Protein AF-A0ABC9YF26-F1 (afdb_monomer_lite)

Secondary structure (DSSP, 8-state):
--------------------------------------HHHHHHHHHHHHHHHHHHHHHHHHHTTSS-HHHHHHHHHHHHHHHHHHHHHHHHHHHHTTTT-HHHHHHHHHHHH-S--SPPPEE-TTS-EE-SHHHHHHHHHHHHHHHT------------------

Organism: Grus japonensis (NCBI:txid30415)

Radius of gyration: 35.96 Å; chains: 1; bounding box: 104×109×51 Å

pLDDT: mean 73.57, std 21.46, range [27.5, 94.12]

Sequence (166 aa):
MEANDDSRLPKSGTHQSALKANPVAWRTGQNRTFPTPSLFAKGLFSTLLGKVKQRKVDYRGWKQGQVAWEEYRETVRAARDQVRKAKALIEISLARDVKDNKKSFYRYVRDKRRTRENVGPLWNETGDLVTQDMEKAEVLNDFFASVFTGKCSSHTTQVTEGKGRD

Foldseek 3Di:
DDDDDDDDDDDDDDDDDDDDDDDPDDDDDDDPPPPPPPPVRVVLVVVLVVLVVVLVVLVVCVVVVNHDPVRSVVSVVVSVVSVVVVVVVVLVVLVVCCVPCVPVNVVVVVVVVPPDPDDCFDAAPVRDTHDDRVVVVVRVVVVVVVVPPDPPPDPDDDDDDDDDDD

Structure (mmCIF, N/CA/C/O backbone):
data_AF-A0ABC9YF26-F1
#
_entry.id   AF-A0ABC9YF26-F1
#
loop_
_atom_site.group_PDB
_atom_site.id
_atom_site.type_symbol
_atom_site.label_atom_id
_atom_site.label_alt_id
_atom_site.label_comp_id
_atom_site.label_asym_id
_atom_site.label_entity_id
_atom_site.label_seq_id
_atom_site.pdbx_PDB_ins_code
_atom_site.Cartn_x
_atom_site.Cartn_y
_atom_site.Cartn_z
_atom_site.occupancy
_atom_site.B_iso_or_equiv
_atom_site.auth_seq_id
_atom_site.auth_comp_id
_atom_site.auth_asym_id
_atom_site.auth_atom_id
_atom_site.pdbx_PDB_model_num
ATOM 1 N N . MET A 1 1 ? 6.809 83.434 -16.505 1.00 41.44 1 MET A N 1
ATOM 2 C CA . MET A 1 1 ? 5.396 83.069 -16.267 1.00 41.44 1 MET A CA 1
ATOM 3 C C . MET A 1 1 ? 5.106 81.856 -17.130 1.00 41.44 1 MET A C 1
ATOM 5 O O . MET A 1 1 ? 5.608 81.846 -18.242 1.00 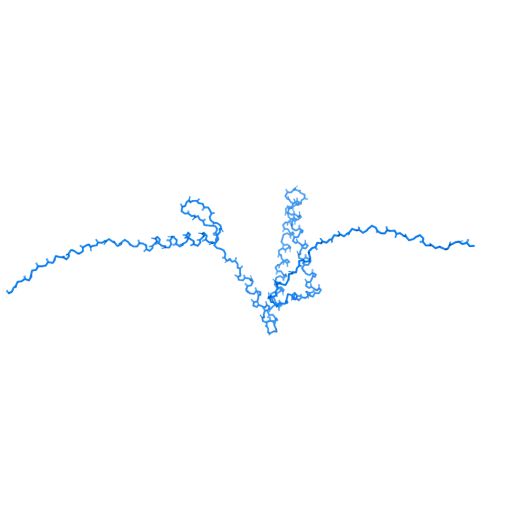41.44 1 MET A O 1
ATOM 9 N N . GLU A 1 2 ? 4.363 80.892 -16.575 1.00 44.56 2 GLU A N 1
ATOM 10 C CA . GLU A 1 2 ? 4.073 79.531 -17.085 1.00 44.56 2 GLU A CA 1
ATOM 11 C C . GLU A 1 2 ? 5.260 78.557 -17.131 1.00 44.56 2 GLU A C 1
ATOM 13 O O . GLU A 1 2 ? 6.356 78.932 -17.521 1.00 44.56 2 GLU A O 1
ATOM 18 N N . ALA A 1 3 ? 5.141 77.274 -16.795 1.00 46.47 3 ALA A N 1
ATOM 19 C CA . ALA A 1 3 ? 4.249 76.512 -15.919 1.00 46.47 3 ALA A CA 1
ATOM 20 C C . ALA A 1 3 ? 4.983 75.176 -15.679 1.00 46.47 3 ALA A C 1
ATOM 22 O O . ALA A 1 3 ? 5.597 74.636 -16.598 1.00 46.47 3 ALA A O 1
ATOM 23 N N . ASN A 1 4 ? 4.954 74.674 -14.446 1.00 42.56 4 ASN A N 1
ATOM 24 C CA . ASN A 1 4 ? 5.471 73.358 -14.084 1.00 42.56 4 ASN A CA 1
ATOM 25 C C . ASN A 1 4 ? 4.468 72.248 -14.459 1.00 42.56 4 ASN A C 1
ATOM 27 O O . ASN A 1 4 ? 3.259 72.461 -14.412 1.00 42.56 4 ASN A O 1
ATOM 31 N N . ASP A 1 5 ? 5.032 71.054 -14.636 1.00 44.25 5 ASP A N 1
ATOM 32 C CA . ASP A 1 5 ? 4.632 69.796 -13.983 1.00 44.25 5 ASP A CA 1
ATOM 33 C C . ASP A 1 5 ? 3.872 68.679 -14.732 1.00 44.25 5 ASP A C 1
ATOM 35 O O . ASP A 1 5 ? 2.778 68.834 -15.267 1.00 44.25 5 ASP A O 1
ATOM 39 N N . ASP A 1 6 ? 4.499 67.504 -14.599 1.00 47.94 6 ASP A N 1
ATOM 40 C CA . ASP A 1 6 ? 3.954 66.164 -14.359 1.00 47.94 6 ASP A CA 1
ATOM 41 C C . ASP A 1 6 ? 3.004 65.527 -15.395 1.00 47.94 6 ASP A C 1
ATOM 43 O O . ASP A 1 6 ? 1.788 65.414 -15.217 1.00 47.94 6 ASP A O 1
ATOM 47 N N . SER A 1 7 ? 3.583 64.950 -16.454 1.00 46.19 7 SER A N 1
ATOM 48 C CA . SER A 1 7 ? 2.896 63.979 -17.313 1.00 46.19 7 SER A CA 1
ATOM 49 C C . SER A 1 7 ? 2.675 62.645 -16.575 1.00 46.19 7 SER A C 1
ATOM 51 O O . SER A 1 7 ? 3.434 61.684 -16.735 1.00 46.19 7 SER A O 1
ATOM 53 N N . ARG A 1 8 ? 1.605 62.577 -15.772 1.00 45.81 8 ARG A N 1
ATOM 54 C CA . ARG A 1 8 ? 1.035 61.340 -15.211 1.00 45.81 8 ARG A CA 1
ATOM 55 C C . ARG A 1 8 ? 0.214 60.565 -16.245 1.00 45.81 8 ARG A C 1
ATOM 57 O O . ARG A 1 8 ? -0.696 61.091 -16.876 1.00 45.81 8 ARG A O 1
ATOM 64 N N . LEU A 1 9 ? 0.498 59.267 -16.323 1.00 53.94 9 LEU A N 1
ATOM 65 C CA . LEU A 1 9 ? -0.261 58.227 -17.029 1.00 53.94 9 LEU A CA 1
ATOM 66 C C . LEU A 1 9 ? -1.756 58.193 -16.637 1.00 53.94 9 LEU A C 1
ATOM 68 O O . LEU A 1 9 ? -2.051 58.139 -15.439 1.00 53.94 9 LEU A O 1
ATOM 72 N N . PRO A 1 10 ? -2.696 58.016 -17.583 1.00 41.91 10 PRO A N 1
ATOM 73 C CA . PRO A 1 10 ? -4.010 57.468 -17.270 1.00 41.91 10 PRO A CA 1
ATOM 74 C C . PRO A 1 10 ? -3.996 55.935 -17.375 1.00 41.91 10 PRO A C 1
ATOM 76 O O . PRO A 1 10 ? -3.881 55.349 -18.451 1.00 41.91 10 PRO A O 1
ATOM 79 N N . LYS A 1 11 ? -4.126 55.274 -16.220 1.00 47.44 11 LYS A N 1
ATOM 80 C CA . LYS A 1 11 ? -4.418 53.839 -16.113 1.00 47.44 11 LYS A CA 1
ATOM 81 C C . LYS A 1 11 ? -5.834 53.589 -16.637 1.00 47.44 11 LYS A C 1
ATOM 83 O O . LYS A 1 11 ? -6.787 54.165 -16.116 1.00 47.44 11 LYS A O 1
ATOM 88 N N . SER A 1 12 ? -5.981 52.715 -17.627 1.00 44.72 12 SER A N 1
ATOM 89 C CA . SER A 1 12 ? -7.281 52.208 -18.061 1.00 44.72 12 SER A CA 1
ATOM 90 C C . SER A 1 12 ? -7.904 51.365 -16.944 1.00 44.72 12 SER A C 1
ATOM 92 O O . SER A 1 12 ? -7.431 50.284 -16.592 1.00 44.72 12 SER A O 1
ATOM 94 N N . GLY A 1 13 ? -8.969 51.895 -16.345 1.00 40.53 13 GLY A N 1
ATOM 95 C CA . GLY A 1 13 ? -9.830 51.167 -15.427 1.00 40.53 13 GLY A CA 1
ATOM 96 C C . GLY A 1 13 ? -10.710 50.193 -16.200 1.00 40.53 13 GLY A C 1
ATOM 97 O O . GLY A 1 13 ? -11.487 50.598 -17.057 1.00 40.53 13 GLY A O 1
ATOM 98 N N . THR A 1 14 ? -10.613 48.908 -15.871 1.00 43.31 14 THR A N 1
ATOM 99 C CA . THR A 1 14 ? -11.664 47.934 -16.175 1.00 43.31 14 THR A CA 1
ATOM 100 C C . THR A 1 14 ? -12.238 47.474 -14.843 1.00 43.31 14 THR A C 1
ATOM 102 O O . THR A 1 14 ? -11.592 46.749 -14.089 1.00 43.31 14 THR A O 1
ATOM 105 N N . HIS A 1 15 ? -13.443 47.944 -14.529 1.00 36.22 15 HIS A N 1
ATOM 106 C CA . HIS A 1 15 ? -14.259 47.401 -13.452 1.00 36.22 15 HIS A CA 1
ATOM 107 C C . HIS A 1 15 ? -14.823 46.050 -13.909 1.00 36.22 15 HIS A C 1
ATOM 109 O O . HIS A 1 15 ? -15.707 46.007 -14.759 1.00 36.22 15 HIS A O 1
ATOM 115 N N . GLN A 1 16 ? -14.343 44.949 -13.331 1.00 39.34 16 GLN A N 1
ATOM 116 C CA . GLN A 1 16 ? -15.104 43.701 -13.286 1.00 39.34 16 GLN A CA 1
ATOM 117 C C . GLN A 1 16 ? -15.674 43.537 -11.879 1.00 39.34 16 GLN A C 1
ATOM 119 O O . GLN A 1 16 ? -14.998 43.116 -10.943 1.00 39.34 16 GLN A O 1
ATOM 124 N N . SER A 1 17 ? -16.944 43.902 -11.741 1.00 42.91 17 SER A N 1
ATOM 125 C CA . SER A 1 17 ? -17.783 43.519 -10.613 1.00 42.91 17 SER A CA 1
ATOM 126 C C . SER A 1 17 ? -18.263 42.089 -10.856 1.00 42.91 17 SER A C 1
ATOM 128 O O . SER A 1 17 ? -19.153 41.871 -11.672 1.00 42.91 17 SER A O 1
ATOM 130 N N . ALA A 1 18 ? -17.686 41.112 -10.158 1.00 37.44 18 ALA A N 1
ATOM 131 C CA . ALA A 1 18 ? -18.222 39.757 -10.087 1.00 37.44 18 ALA A CA 1
ATOM 132 C C . ALA A 1 18 ? -18.358 39.340 -8.616 1.00 37.44 18 ALA A C 1
ATOM 134 O O . ALA A 1 18 ? -17.386 39.212 -7.876 1.00 37.44 18 ALA A O 1
ATOM 135 N N . LEU A 1 19 ? -19.624 39.235 -8.221 1.00 33.31 19 LEU A N 1
ATOM 136 C CA . LEU A 1 19 ? -20.222 38.617 -7.040 1.00 33.31 19 LEU A CA 1
ATOM 137 C C . LEU A 1 19 ? -19.252 37.824 -6.142 1.00 33.31 19 LEU A C 1
ATOM 139 O O . LEU A 1 19 ? -18.789 36.736 -6.481 1.00 33.31 19 LEU A O 1
ATOM 143 N N . LYS A 1 20 ? -19.023 38.346 -4.933 1.00 38.88 20 LYS A N 1
ATOM 144 C CA . LYS A 1 20 ? -18.413 37.601 -3.827 1.00 38.88 20 LYS A CA 1
ATOM 145 C C . LYS A 1 20 ? -19.363 36.473 -3.421 1.00 38.88 20 LYS A C 1
ATOM 147 O O . LYS A 1 20 ? -20.320 36.704 -2.687 1.00 38.88 20 LYS A O 1
ATOM 152 N N . ALA A 1 21 ? -19.100 35.256 -3.885 1.00 36.91 21 ALA A N 1
ATOM 153 C CA . ALA A 1 21 ? -19.714 34.071 -3.310 1.00 36.91 21 ALA A CA 1
ATOM 154 C C . ALA A 1 21 ? -19.163 33.875 -1.890 1.00 36.91 21 ALA A C 1
ATOM 156 O O . ALA A 1 21 ? -17.957 33.740 -1.685 1.00 36.91 21 ALA A O 1
ATOM 157 N N . ASN A 1 22 ? -20.061 33.898 -0.913 1.00 42.41 22 ASN A N 1
ATOM 158 C CA . ASN A 1 22 ? -19.811 33.558 0.479 1.00 42.41 22 ASN A CA 1
ATOM 159 C C . ASN A 1 22 ? -20.110 32.061 0.678 1.00 42.41 22 ASN A C 1
ATOM 161 O O . ASN A 1 22 ? -21.266 31.681 0.497 1.00 42.41 22 ASN A O 1
ATOM 165 N N . PRO A 1 23 ? -19.144 31.206 1.070 1.00 38.75 23 PRO A N 1
ATOM 166 C CA . PRO A 1 23 ? -19.454 29.856 1.508 1.00 38.75 23 PRO A CA 1
ATOM 167 C C . PRO A 1 23 ? -19.087 29.675 2.987 1.00 38.75 23 PRO A C 1
ATOM 169 O O . PRO A 1 23 ? -18.129 28.986 3.340 1.00 38.75 23 PRO A O 1
ATOM 172 N N . VAL A 1 24 ? -19.897 30.242 3.883 1.00 46.25 24 VAL A N 1
ATOM 173 C CA . VAL A 1 24 ? -20.081 29.662 5.221 1.00 46.25 24 VAL A CA 1
ATOM 174 C C . VAL A 1 24 ? -20.970 28.433 5.056 1.00 46.25 24 VAL A C 1
ATOM 176 O O . VAL A 1 24 ? -22.180 28.552 5.176 1.00 46.25 24 VAL A O 1
ATOM 179 N N . ALA A 1 25 ? -20.393 27.267 4.745 1.00 46.12 25 ALA A N 1
ATOM 180 C CA . ALA A 1 25 ? -21.087 25.981 4.913 1.00 46.12 25 ALA A CA 1
ATOM 181 C C . ALA A 1 25 ? -20.182 24.743 4.760 1.00 46.12 25 ALA A C 1
ATOM 183 O O . ALA A 1 25 ? -20.591 23.780 4.135 1.00 46.12 25 ALA A O 1
ATOM 184 N N . TRP A 1 26 ? -18.982 24.706 5.349 1.00 27.50 26 TRP A N 1
ATOM 185 C CA . TRP A 1 26 ? -18.323 23.417 5.636 1.00 27.50 26 TRP A CA 1
ATOM 186 C C . TRP A 1 26 ? -17.570 23.497 6.964 1.00 27.50 26 TRP A C 1
ATOM 188 O O . TRP A 1 26 ? -16.347 23.607 7.020 1.00 27.50 26 TRP A O 1
ATOM 198 N N . ARG A 1 27 ? -18.328 23.476 8.066 1.00 37.97 27 ARG A N 1
ATOM 199 C CA . ARG A 1 27 ? -17.797 23.317 9.425 1.00 37.97 27 ARG A CA 1
ATOM 200 C C . ARG A 1 27 ? -18.499 22.156 10.123 1.00 37.97 27 ARG A C 1
ATOM 202 O O . ARG A 1 27 ? -19.456 22.378 10.844 1.00 37.97 27 ARG A O 1
ATOM 209 N N . THR A 1 28 ? -17.947 20.961 9.941 1.00 36.62 28 THR A N 1
ATOM 210 C CA . THR A 1 28 ? -17.880 19.819 10.879 1.00 36.62 28 THR A CA 1
ATOM 211 C C . THR A 1 28 ? -16.871 18.834 10.255 1.00 36.62 28 THR A C 1
ATOM 213 O O . THR A 1 28 ? -16.954 18.539 9.073 1.00 36.62 28 THR A O 1
ATOM 216 N N . GLY A 1 29 ? -15.812 18.315 10.873 1.00 35.00 29 GLY A N 1
ATOM 217 C CA . GLY A 1 29 ? -15.222 18.437 12.195 1.00 35.00 29 GLY A CA 1
ATOM 218 C C . GLY A 1 29 ? -13.786 17.871 12.134 1.00 35.00 29 GLY A C 1
ATOM 219 O O . GLY A 1 29 ? -13.499 16.971 11.351 1.00 35.00 29 GLY A O 1
ATOM 220 N N . GLN A 1 30 ? -12.907 18.424 12.974 1.00 40.72 30 GLN A N 1
ATOM 221 C CA . GLN A 1 30 ? -11.575 17.928 13.364 1.00 40.72 30 GLN A CA 1
ATOM 222 C C . GLN A 1 30 ? -10.476 17.839 12.278 1.00 40.72 30 GLN A C 1
ATOM 224 O O . GLN A 1 30 ? -10.393 16.905 11.487 1.00 40.72 30 GLN A O 1
ATOM 229 N N . ASN A 1 31 ? -9.570 18.824 12.339 1.00 32.66 31 ASN A N 1
ATOM 230 C CA . ASN A 1 31 ? -8.186 18.864 11.848 1.00 32.66 31 ASN A CA 1
ATOM 231 C C . ASN A 1 31 ? -7.664 17.582 11.172 1.00 32.66 31 ASN A C 1
ATOM 233 O O . ASN A 1 31 ? -7.253 16.629 11.835 1.00 32.66 31 ASN A O 1
ATOM 237 N N . ARG A 1 32 ? -7.533 17.618 9.840 1.00 42.59 32 ARG A N 1
ATOM 238 C CA . ARG A 1 32 ? -6.601 16.745 9.113 1.00 42.59 32 ARG A CA 1
ATOM 239 C C . ARG A 1 32 ? -5.174 17.259 9.303 1.00 42.59 32 ARG A C 1
ATOM 241 O O . ARG A 1 32 ? -4.533 17.699 8.355 1.00 42.59 32 ARG A O 1
ATOM 248 N N . THR A 1 33 ? -4.654 17.202 10.522 1.00 40.12 33 THR A N 1
ATOM 249 C CA . THR A 1 33 ? -3.205 17.126 10.685 1.00 40.12 33 THR A CA 1
ATOM 250 C C . THR A 1 33 ? -2.812 15.712 10.288 1.00 40.12 33 THR A C 1
ATOM 252 O O . THR A 1 33 ? -2.854 14.775 11.083 1.00 40.12 33 THR A O 1
ATOM 255 N N . PHE A 1 34 ? -2.461 15.532 9.013 1.00 36.47 34 PHE A N 1
ATOM 256 C CA . PHE A 1 34 ? -1.530 14.463 8.684 1.00 36.47 34 PHE A CA 1
ATOM 257 C C . PHE A 1 34 ? -0.315 14.707 9.583 1.00 36.47 34 PHE A C 1
ATOM 259 O O . PHE A 1 34 ? 0.235 15.810 9.514 1.00 36.47 34 PHE A O 1
ATOM 266 N N . PRO A 1 35 ? 0.079 13.762 10.458 1.00 45.72 35 PRO A N 1
ATOM 267 C CA . PRO A 1 35 ? 1.375 13.861 11.106 1.00 45.72 35 PRO A CA 1
ATOM 268 C C . PRO A 1 35 ? 2.364 14.098 9.976 1.00 45.72 35 PRO A C 1
ATOM 270 O O . PRO A 1 35 ? 2.378 13.310 9.026 1.00 45.72 35 PRO A O 1
ATOM 273 N N . THR A 1 36 ? 3.090 15.217 10.005 1.00 44.59 36 THR A N 1
ATOM 274 C CA . THR A 1 36 ? 4.158 15.465 9.043 1.00 44.59 36 THR A CA 1
ATOM 275 C C . THR A 1 36 ? 5.027 14.220 9.086 1.00 44.59 36 THR A C 1
ATOM 277 O O . THR A 1 36 ? 5.599 13.932 10.140 1.00 44.59 36 THR A O 1
ATOM 280 N N . PRO A 1 37 ? 5.071 13.411 8.007 1.00 49.97 37 PRO A N 1
ATOM 281 C CA . PRO A 1 37 ? 5.840 12.189 8.074 1.00 49.97 37 PRO A CA 1
ATOM 282 C C . PRO A 1 37 ? 7.272 12.620 8.361 1.00 49.97 37 PRO A C 1
ATOM 284 O O . PRO A 1 37 ? 7.747 13.601 7.771 1.00 49.97 37 PRO A O 1
ATOM 287 N N . SER A 1 38 ? 7.930 11.947 9.303 1.00 63.03 38 SER A N 1
ATOM 288 C CA . SER A 1 38 ? 9.347 12.183 9.562 1.00 63.03 38 SER A CA 1
ATOM 289 C C . SER A 1 38 ? 10.104 12.173 8.229 1.00 63.03 38 SER A C 1
ATOM 291 O O . SER A 1 38 ? 9.674 11.526 7.267 1.00 63.03 38 SER A O 1
ATOM 293 N N . LEU A 1 39 ? 11.221 12.897 8.128 1.00 55.50 39 LEU A N 1
ATOM 294 C CA . LEU A 1 39 ? 12.022 12.922 6.892 1.00 55.50 39 LEU A CA 1
ATOM 295 C C . LEU A 1 39 ? 12.336 11.495 6.395 1.00 55.50 39 LEU A C 1
ATOM 297 O O . LEU A 1 39 ? 12.289 11.225 5.195 1.00 55.50 39 LEU A O 1
ATOM 301 N N . PHE A 1 40 ? 12.500 10.561 7.336 1.00 55.19 40 PHE A N 1
ATOM 302 C CA . PHE A 1 40 ? 12.619 9.124 7.103 1.00 55.19 40 PHE A CA 1
ATOM 303 C C . PHE A 1 40 ? 11.388 8.497 6.416 1.00 55.19 40 PHE A C 1
ATOM 305 O O . PHE A 1 40 ? 11.520 7.816 5.398 1.00 55.19 40 PHE A O 1
ATOM 312 N N . ALA A 1 41 ? 10.174 8.765 6.907 1.00 61.81 41 ALA A N 1
ATOM 313 C CA . ALA A 1 41 ? 8.936 8.269 6.301 1.00 61.81 41 ALA A CA 1
ATOM 314 C C . ALA A 1 41 ? 8.657 8.893 4.917 1.00 61.81 41 ALA A C 1
ATOM 316 O O . ALA A 1 41 ? 8.174 8.201 4.018 1.00 61.81 41 ALA A O 1
ATOM 317 N N . LYS A 1 42 ? 9.011 10.172 4.707 1.00 66.94 42 LYS A N 1
ATOM 318 C CA . LYS A 1 42 ? 8.920 10.829 3.386 1.00 66.94 42 LYS A CA 1
ATOM 319 C C . LYS A 1 42 ? 9.867 10.185 2.365 1.00 66.94 42 LYS A C 1
ATOM 321 O O . LYS A 1 42 ? 9.460 9.934 1.229 1.00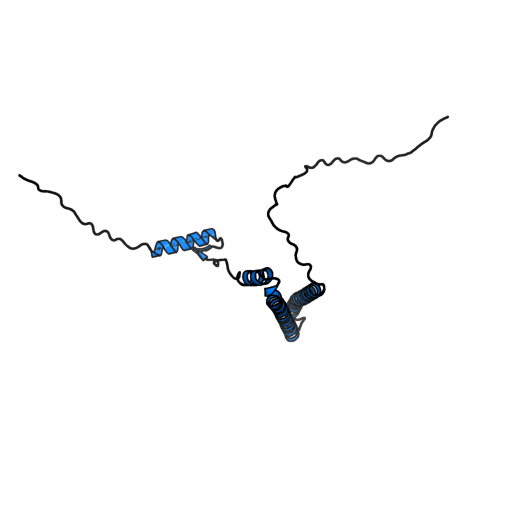 66.94 42 LYS A O 1
ATOM 326 N N . GLY A 1 43 ? 11.096 9.863 2.774 1.00 74.44 43 GLY A N 1
ATOM 327 C CA . GLY A 1 43 ? 12.086 9.179 1.934 1.00 74.44 43 GLY A CA 1
ATOM 328 C C . GLY A 1 43 ? 11.666 7.757 1.545 1.00 74.44 43 GLY A C 1
ATOM 329 O O . GLY A 1 43 ? 11.720 7.389 0.370 1.00 74.44 43 GLY A O 1
ATOM 330 N N . LEU A 1 44 ? 11.155 6.972 2.498 1.00 76.56 44 LEU A N 1
ATOM 331 C CA . LEU A 1 44 ? 10.634 5.625 2.229 1.00 76.56 44 LEU A CA 1
ATOM 332 C C . LEU A 1 44 ? 9.444 5.636 1.261 1.00 76.56 44 LEU A C 1
ATOM 334 O O . LEU A 1 44 ? 9.370 4.799 0.365 1.00 76.56 44 LEU A O 1
ATOM 338 N N . PHE A 1 45 ? 8.527 6.596 1.391 1.00 77.25 45 PHE A N 1
ATOM 339 C CA . PHE A 1 45 ? 7.384 6.689 0.484 1.00 77.25 45 PHE A CA 1
ATOM 340 C C . PHE A 1 45 ? 7.804 7.091 -0.936 1.00 77.25 45 PHE A C 1
ATOM 342 O O . PHE A 1 45 ? 7.353 6.481 -1.905 1.00 77.25 45 PHE A O 1
ATOM 349 N N . SER A 1 46 ? 8.711 8.067 -1.062 1.00 79.69 46 SER A N 1
ATOM 350 C CA . SER A 1 46 ? 9.253 8.512 -2.354 1.00 79.69 46 SER A CA 1
ATOM 351 C C . SER A 1 46 ? 9.969 7.377 -3.100 1.00 79.69 46 SER A C 1
ATOM 353 O O . SER A 1 46 ? 9.695 7.123 -4.276 1.00 79.69 46 SER A O 1
ATOM 355 N N . THR A 1 47 ? 10.816 6.619 -2.395 1.00 84.44 47 THR A N 1
ATOM 356 C CA . THR A 1 47 ? 11.538 5.470 -2.971 1.00 84.44 47 THR A CA 1
ATOM 357 C C . THR A 1 47 ? 10.596 4.335 -3.382 1.00 84.44 47 THR A C 1
ATOM 359 O O . THR A 1 47 ? 10.771 3.746 -4.452 1.00 84.44 47 THR A O 1
ATOM 362 N N . LEU A 1 48 ? 9.554 4.053 -2.591 1.00 86.69 48 LEU A N 1
ATOM 363 C CA . LEU A 1 48 ? 8.539 3.055 -2.932 1.00 86.69 48 LEU A CA 1
ATOM 364 C C . LEU A 1 48 ? 7.759 3.449 -4.194 1.00 86.69 48 LEU A C 1
ATOM 366 O O . LEU A 1 48 ? 7.559 2.623 -5.088 1.00 86.69 48 LEU A O 1
ATOM 370 N N . LEU A 1 49 ? 7.357 4.720 -4.287 1.00 86.50 49 LEU A N 1
ATOM 371 C CA . LEU A 1 49 ? 6.655 5.263 -5.449 1.00 86.50 49 LEU A CA 1
ATOM 372 C C . LEU A 1 49 ? 7.511 5.163 -6.714 1.00 86.50 49 LEU A C 1
ATOM 374 O O . LEU A 1 49 ? 7.000 4.787 -7.769 1.00 86.50 49 LEU A O 1
ATOM 378 N N . GLY A 1 50 ? 8.807 5.466 -6.600 1.00 89.06 50 GLY A N 1
ATOM 379 C CA . GLY A 1 50 ? 9.777 5.318 -7.684 1.00 89.06 50 GLY A CA 1
ATOM 380 C C . GLY A 1 50 ? 9.815 3.891 -8.230 1.00 89.06 50 GLY A C 1
ATOM 381 O O . GLY A 1 50 ? 9.652 3.691 -9.430 1.00 89.06 50 GLY A O 1
ATOM 382 N N . LYS A 1 51 ? 9.899 2.881 -7.354 1.00 87.19 51 LYS A N 1
ATOM 383 C CA . LYS A 1 51 ? 9.912 1.461 -7.762 1.00 87.19 51 LYS A CA 1
ATOM 384 C C . LYS A 1 51 ? 8.600 1.010 -8.406 1.00 87.19 51 LYS A C 1
ATOM 386 O O . LYS A 1 51 ? 8.610 0.242 -9.365 1.00 87.19 51 LYS A O 1
ATOM 391 N N . VAL A 1 52 ? 7.459 1.497 -7.916 1.00 86.94 52 VAL A N 1
ATOM 392 C CA . VAL A 1 52 ? 6.151 1.208 -8.530 1.00 86.94 52 VAL A CA 1
ATOM 393 C C . VAL A 1 52 ? 6.048 1.826 -9.926 1.00 86.94 52 VAL A C 1
ATOM 395 O O . VAL A 1 52 ? 5.536 1.182 -10.844 1.00 86.94 52 VAL A O 1
ATOM 398 N N . LYS A 1 53 ? 6.561 3.049 -10.109 1.00 89.81 53 LYS A N 1
ATOM 399 C CA . LYS A 1 53 ? 6.649 3.693 -11.425 1.00 89.81 53 LYS A CA 1
ATOM 400 C C . LYS A 1 53 ? 7.591 2.928 -12.355 1.00 89.81 53 LYS A C 1
ATOM 402 O O . LYS A 1 53 ? 7.200 2.671 -13.491 1.00 89.81 53 LYS A O 1
ATOM 407 N N . GLN A 1 54 ? 8.752 2.496 -11.861 1.00 87.50 54 GLN A N 1
ATOM 408 C CA . GLN A 1 54 ? 9.714 1.709 -12.634 1.00 87.50 54 GLN A CA 1
ATOM 409 C C . GLN A 1 54 ? 9.093 0.408 -13.143 1.00 87.50 54 GLN A C 1
ATOM 411 O O . GLN A 1 54 ? 9.138 0.134 -14.333 1.00 87.50 54 GLN A O 1
ATOM 416 N N . ARG A 1 55 ? 8.353 -0.314 -12.293 1.00 89.75 55 ARG A N 1
ATOM 417 C CA . ARG A 1 55 ? 7.617 -1.521 -12.705 1.00 89.75 55 ARG A CA 1
ATOM 418 C C . ARG A 1 55 ? 6.684 -1.282 -13.901 1.00 89.75 55 ARG A C 1
ATOM 420 O O . ARG A 1 55 ? 6.481 -2.177 -14.714 1.00 89.75 55 ARG A O 1
ATOM 427 N N . LYS A 1 56 ? 6.075 -0.093 -14.000 1.00 90.44 56 LYS A N 1
ATOM 428 C CA . LYS A 1 56 ? 5.200 0.289 -15.124 1.00 90.44 56 LYS A CA 1
ATOM 429 C C . LYS A 1 56 ? 6.000 0.607 -16.391 1.00 90.44 56 LYS A C 1
ATOM 431 O O . LYS A 1 56 ? 5.502 0.356 -17.485 1.00 90.44 56 LYS A O 1
ATOM 436 N N . VAL A 1 57 ? 7.195 1.176 -16.246 1.00 91.94 57 VAL A N 1
ATOM 437 C CA . VAL A 1 57 ? 8.127 1.427 -17.354 1.00 91.94 57 VAL A CA 1
ATOM 438 C C . VAL A 1 57 ? 8.640 0.099 -17.903 1.00 91.94 57 VAL A C 1
ATOM 440 O O . VAL A 1 57 ? 8.440 -0.163 -19.084 1.00 91.94 57 VAL A O 1
ATOM 443 N N . ASP A 1 58 ? 9.154 -0.772 -17.038 1.00 90.31 58 ASP A N 1
ATOM 444 C CA . ASP A 1 58 ? 9.703 -2.073 -17.428 1.00 90.31 58 ASP A CA 1
ATOM 445 C C . ASP A 1 58 ? 8.637 -2.970 -18.058 1.00 90.31 58 ASP A C 1
ATOM 447 O O . ASP A 1 58 ? 8.908 -3.661 -19.031 1.00 90.31 58 ASP A O 1
ATOM 451 N N . TYR A 1 59 ? 7.389 -2.911 -17.574 1.00 91.56 59 TYR A N 1
ATOM 452 C CA . TYR A 1 59 ? 6.271 -3.618 -18.205 1.00 91.56 59 TYR A CA 1
ATOM 453 C C . TYR A 1 59 ? 6.046 -3.180 -19.659 1.00 91.56 59 TYR A C 1
ATOM 455 O O . TYR A 1 59 ? 5.774 -4.016 -20.518 1.00 91.56 59 TYR A O 1
ATOM 463 N N . ARG A 1 60 ? 6.145 -1.874 -19.947 1.00 93.38 60 ARG A N 1
ATOM 464 C CA . ARG A 1 60 ? 6.005 -1.363 -21.319 1.00 93.38 60 ARG A CA 1
ATOM 465 C C . ARG A 1 60 ? 7.185 -1.783 -22.185 1.00 93.38 60 ARG A C 1
ATOM 467 O O . ARG A 1 60 ? 6.947 -2.267 -23.284 1.00 93.38 60 ARG A O 1
ATOM 474 N N . GLY A 1 61 ? 8.406 -1.668 -21.660 1.00 91.81 61 GLY A N 1
ATOM 475 C CA . GLY A 1 61 ? 9.619 -2.095 -22.355 1.00 91.81 61 GLY A CA 1
ATOM 476 C C . GLY A 1 61 ? 9.608 -3.590 -22.673 1.00 91.81 61 GLY A C 1
ATOM 477 O O . GLY A 1 61 ? 9.849 -3.975 -23.811 1.00 91.81 61 GLY A O 1
ATOM 478 N N . TRP A 1 62 ? 9.216 -4.436 -21.716 1.00 93.25 62 TRP A N 1
ATOM 479 C CA . TRP A 1 62 ? 9.068 -5.878 -21.931 1.00 93.25 62 TRP A CA 1
ATOM 480 C C . TRP A 1 62 ? 7.993 -6.189 -22.978 1.00 93.25 62 TRP A C 1
ATOM 482 O O . TRP A 1 62 ? 8.230 -6.970 -23.89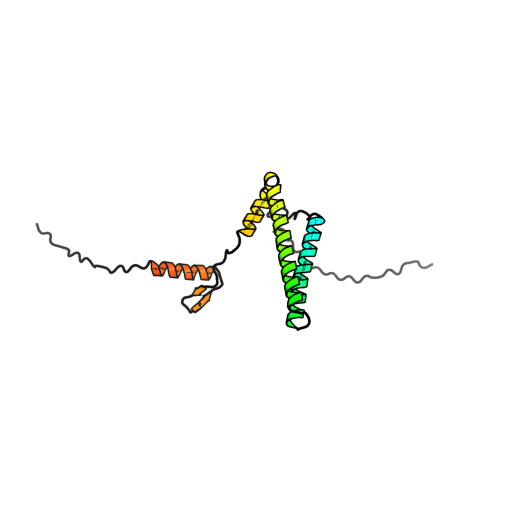6 1.00 93.25 62 TRP A O 1
ATOM 492 N N . LYS A 1 63 ? 6.829 -5.528 -22.906 1.00 91.12 63 LYS A N 1
ATOM 493 C CA . LYS A 1 63 ? 5.748 -5.714 -23.888 1.00 91.12 63 LYS A CA 1
ATOM 494 C C . LYS A 1 63 ? 6.161 -5.307 -25.311 1.00 91.12 63 LYS A C 1
ATOM 496 O O . LYS A 1 63 ? 5.607 -5.826 -26.272 1.00 91.12 63 LYS A O 1
ATOM 501 N N . GLN A 1 64 ? 7.108 -4.380 -25.436 1.00 94.12 64 GLN A N 1
ATOM 502 C CA . GLN A 1 64 ? 7.657 -3.897 -26.706 1.00 94.12 64 GLN A CA 1
ATOM 503 C C . GLN A 1 64 ? 8.924 -4.653 -27.146 1.00 94.12 64 GLN A C 1
ATOM 505 O O . GLN A 1 64 ? 9.503 -4.302 -28.169 1.00 94.12 64 GLN A O 1
ATOM 510 N N . GLY A 1 65 ? 9.368 -5.668 -26.394 1.00 92.19 65 GLY A N 1
ATOM 511 C CA . GLY A 1 65 ? 10.581 -6.438 -26.693 1.00 92.19 65 GLY A CA 1
ATOM 512 C C . GLY A 1 65 ? 11.898 -5.707 -26.399 1.00 92.19 65 GLY A C 1
ATOM 513 O O . GLY A 1 65 ? 12.956 -6.197 -26.772 1.00 92.19 65 GLY A O 1
ATOM 514 N N . GLN A 1 66 ? 11.852 -4.551 -25.730 1.00 90.44 66 GLN A N 1
ATOM 515 C CA . GLN A 1 66 ? 13.030 -3.745 -25.381 1.00 90.44 66 GLN A CA 1
ATOM 516 C C . GLN A 1 66 ? 13.721 -4.205 -24.090 1.00 90.44 66 GLN A C 1
ATOM 518 O O . GLN A 1 66 ? 14.871 -3.855 -23.857 1.00 90.44 66 GLN A O 1
ATOM 523 N N . VAL A 1 67 ? 13.006 -4.936 -23.232 1.00 88.44 67 VAL A N 1
ATOM 524 C CA . VAL A 1 67 ? 13.487 -5.413 -21.927 1.00 88.44 67 VAL A CA 1
ATOM 525 C C . VAL A 1 67 ? 13.328 -6.924 -21.881 1.00 88.44 67 VAL A C 1
ATOM 527 O O . VAL A 1 67 ? 12.258 -7.447 -22.215 1.00 88.44 67 VAL A O 1
ATOM 530 N N . ALA A 1 68 ? 14.373 -7.628 -21.451 1.00 92.94 68 ALA A N 1
ATOM 531 C CA . ALA A 1 68 ? 14.313 -9.072 -21.299 1.00 92.94 68 ALA A CA 1
ATOM 532 C C . ALA A 1 68 ? 13.288 -9.457 -20.217 1.00 92.94 68 ALA A C 1
ATOM 534 O O . ALA A 1 68 ? 13.112 -8.771 -19.207 1.00 92.94 68 ALA A O 1
ATOM 535 N N . TRP A 1 69 ? 12.603 -10.589 -20.403 1.00 88.75 69 TRP A N 1
ATOM 536 C CA . TRP A 1 69 ? 11.623 -11.077 -19.423 1.00 88.75 69 TRP A CA 1
ATOM 537 C C . TRP A 1 69 ? 12.223 -11.239 -18.017 1.00 88.75 69 TRP A C 1
ATOM 539 O O . TRP A 1 69 ? 11.552 -10.965 -17.019 1.00 88.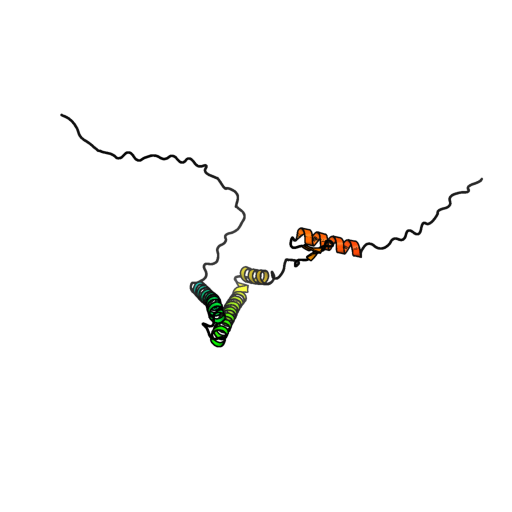75 69 TRP A O 1
ATOM 549 N N . GLU A 1 70 ? 13.484 -11.667 -17.936 1.00 92.88 70 GLU A N 1
ATOM 550 C CA . GLU A 1 70 ? 14.195 -11.895 -16.677 1.00 92.88 70 GLU A CA 1
ATOM 551 C C . GLU A 1 70 ? 14.400 -10.598 -15.892 1.00 92.88 70 GLU A C 1
ATOM 553 O O . GLU A 1 70 ? 14.011 -10.537 -14.724 1.00 92.88 70 GLU A O 1
ATOM 558 N N . GLU A 1 71 ? 14.869 -9.540 -16.554 1.00 89.06 71 GLU A N 1
ATOM 559 C CA . GLU A 1 71 ? 15.059 -8.209 -15.963 1.00 89.06 71 GLU A CA 1
ATOM 560 C C . GLU A 1 71 ? 13.736 -7.636 -15.437 1.00 89.06 71 GLU A C 1
ATOM 562 O O . GLU A 1 71 ? 13.635 -7.212 -14.282 1.00 89.06 71 GLU A O 1
ATOM 567 N N . TYR A 1 72 ? 12.665 -7.711 -16.236 1.00 90.06 72 TYR A N 1
ATOM 568 C CA . TYR A 1 72 ? 11.337 -7.284 -15.789 1.00 90.06 72 TYR A CA 1
ATOM 569 C C . TYR A 1 72 ? 10.865 -8.080 -14.561 1.00 90.06 72 TYR A C 1
ATOM 571 O O . TYR A 1 72 ? 10.340 -7.511 -13.593 1.00 90.06 72 TYR A O 1
ATOM 579 N N . ARG A 1 73 ? 11.053 -9.407 -14.570 1.00 92.94 73 ARG A N 1
ATOM 580 C CA . ARG A 1 73 ? 10.658 -10.283 -13.460 1.00 92.94 73 ARG A CA 1
ATOM 581 C C . ARG A 1 73 ? 11.404 -9.924 -12.177 1.00 92.94 73 ARG A C 1
ATOM 583 O O . ARG A 1 73 ? 10.791 -9.939 -11.103 1.00 92.94 73 ARG A O 1
ATOM 590 N N . GLU A 1 74 ? 12.686 -9.595 -12.271 1.00 92.50 74 GLU A N 1
ATOM 591 C CA . GLU A 1 74 ? 13.497 -9.146 -11.140 1.00 92.50 74 GLU A CA 1
ATOM 592 C C . GLU A 1 74 ? 13.013 -7.809 -10.585 1.00 92.50 74 GLU A C 1
ATOM 594 O O . GLU A 1 74 ? 12.750 -7.726 -9.379 1.00 92.50 74 GLU A O 1
ATOM 599 N N . THR A 1 75 ? 12.751 -6.807 -11.432 1.00 90.69 75 THR A N 1
ATOM 600 C CA . THR A 1 75 ? 12.209 -5.526 -10.955 1.00 90.69 75 THR A CA 1
ATOM 601 C C . THR A 1 75 ? 10.857 -5.702 -10.266 1.00 90.69 75 THR A C 1
ATOM 603 O O . THR A 1 75 ? 10.599 -5.111 -9.211 1.00 90.69 75 THR A O 1
ATOM 606 N N . VAL A 1 76 ? 9.976 -6.549 -10.811 1.00 91.81 76 VAL A N 1
ATOM 607 C CA . VAL A 1 76 ? 8.677 -6.848 -10.190 1.00 91.81 76 VAL A CA 1
ATOM 608 C C . VAL A 1 76 ? 8.856 -7.485 -8.812 1.00 91.81 76 VAL A C 1
ATOM 610 O O . VAL A 1 76 ? 8.161 -7.090 -7.869 1.00 91.81 76 VAL A O 1
ATOM 613 N N . ARG A 1 77 ? 9.763 -8.462 -8.676 1.00 93.62 77 ARG A N 1
ATOM 614 C CA . ARG A 1 77 ? 10.069 -9.117 -7.393 1.00 93.62 77 ARG A CA 1
ATOM 615 C C . ARG A 1 77 ? 10.624 -8.110 -6.389 1.00 93.62 77 ARG A C 1
ATOM 617 O O . ARG A 1 77 ? 10.038 -7.949 -5.319 1.00 93.62 77 ARG A O 1
ATOM 624 N N . ALA A 1 78 ? 11.645 -7.352 -6.779 1.00 91.81 78 ALA A N 1
ATOM 625 C CA . ALA A 1 78 ? 12.268 -6.339 -5.938 1.00 91.81 78 ALA A CA 1
ATOM 626 C C . ALA A 1 78 ? 11.255 -5.284 -5.464 1.00 91.81 78 ALA A C 1
ATOM 628 O O . ALA A 1 78 ? 11.207 -4.951 -4.279 1.00 91.81 78 ALA A O 1
ATOM 629 N N . ALA A 1 79 ? 10.391 -4.788 -6.354 1.00 91.00 79 ALA A N 1
ATOM 630 C CA . ALA A 1 79 ? 9.347 -3.835 -5.988 1.00 91.00 79 ALA A CA 1
ATOM 631 C C . ALA A 1 79 ? 8.348 -4.434 -4.982 1.00 91.00 79 ALA A C 1
ATOM 633 O O . ALA A 1 79 ? 7.994 -3.780 -4.000 1.00 91.00 79 ALA A O 1
ATOM 634 N N . ARG A 1 80 ? 7.912 -5.686 -5.186 1.00 93.00 80 ARG A N 1
ATOM 635 C CA . ARG A 1 80 ? 7.009 -6.384 -4.254 1.00 93.00 80 ARG A CA 1
ATOM 636 C C . ARG A 1 80 ? 7.646 -6.566 -2.880 1.00 93.00 80 ARG A C 1
ATOM 638 O O . ARG A 1 80 ? 6.989 -6.296 -1.876 1.00 93.00 80 ARG A O 1
ATOM 645 N N . ASP A 1 81 ? 8.908 -6.972 -2.824 1.00 93.44 81 ASP A N 1
ATOM 646 C CA . ASP A 1 81 ? 9.612 -7.190 -1.558 1.00 93.44 81 ASP A CA 1
ATOM 647 C C . ASP A 1 81 ? 9.800 -5.896 -0.778 1.00 93.44 81 ASP A C 1
ATOM 649 O O . ASP A 1 81 ? 9.641 -5.867 0.439 1.00 93.44 81 ASP A O 1
ATOM 653 N N . GLN A 1 82 ? 10.053 -4.792 -1.472 1.00 90.69 82 GLN A N 1
ATOM 654 C CA . GLN A 1 82 ? 10.160 -3.477 -0.847 1.00 90.69 82 GLN A CA 1
ATOM 655 C C . GLN A 1 82 ? 8.822 -3.013 -0.270 1.00 90.69 82 GLN A C 1
ATOM 657 O O . GLN A 1 82 ? 8.783 -2.519 0.854 1.00 90.69 82 GLN A O 1
ATOM 662 N N . VAL A 1 83 ? 7.716 -3.246 -0.984 1.00 90.81 83 VAL A N 1
ATOM 663 C CA . VAL A 1 83 ? 6.362 -2.986 -0.469 1.00 90.81 83 VAL A CA 1
ATOM 664 C C . VAL A 1 83 ? 6.075 -3.833 0.771 1.00 90.81 83 VAL A C 1
ATOM 666 O O . VAL A 1 83 ? 5.567 -3.304 1.758 1.00 90.81 83 VAL A O 1
ATOM 669 N N . ARG A 1 84 ? 6.435 -5.124 0.762 1.00 93.06 84 ARG A N 1
ATOM 670 C CA . ARG A 1 84 ? 6.279 -6.008 1.930 1.00 93.06 84 ARG A CA 1
ATOM 671 C C . ARG A 1 84 ? 7.092 -5.516 3.126 1.00 93.06 84 ARG A C 1
ATOM 673 O O . ARG A 1 84 ? 6.544 -5.430 4.220 1.00 93.06 84 ARG A O 1
ATOM 680 N N . LYS A 1 85 ? 8.357 -5.138 2.915 1.00 92.50 85 LYS A N 1
ATOM 681 C CA . LYS A 1 85 ? 9.235 -4.593 3.964 1.00 92.50 85 LYS A CA 1
ATOM 682 C C . LYS A 1 85 ? 8.681 -3.294 4.543 1.00 92.50 85 LYS A C 1
ATOM 684 O O . LYS A 1 85 ? 8.549 -3.183 5.755 1.00 92.50 85 LYS A O 1
ATOM 689 N N . ALA A 1 86 ? 8.295 -2.341 3.696 1.00 89.81 86 ALA A N 1
ATOM 690 C CA . ALA A 1 86 ? 7.708 -1.080 4.144 1.00 89.81 86 ALA A CA 1
ATOM 691 C C . ALA A 1 86 ? 6.410 -1.300 4.937 1.00 89.81 86 ALA A C 1
ATOM 693 O O . ALA A 1 86 ? 6.204 -0.673 5.974 1.00 89.81 86 ALA A O 1
ATOM 694 N N . LYS A 1 87 ? 5.560 -2.231 4.488 1.00 91.12 87 LYS A N 1
ATOM 695 C CA . LYS A 1 87 ? 4.339 -2.612 5.205 1.00 91.12 87 LYS A CA 1
ATOM 696 C C . LYS A 1 87 ? 4.652 -3.198 6.586 1.00 91.12 87 LYS A C 1
ATOM 698 O O . LYS A 1 87 ? 4.086 -2.727 7.567 1.00 91.12 87 LYS A O 1
ATOM 703 N N . ALA A 1 88 ? 5.574 -4.158 6.664 1.00 92.19 88 ALA A N 1
ATOM 704 C CA . ALA A 1 88 ? 5.982 -4.772 7.926 1.00 92.19 88 ALA A CA 1
ATOM 705 C C . ALA A 1 88 ? 6.571 -3.742 8.903 1.00 92.19 88 ALA A C 1
ATOM 707 O O . ALA A 1 88 ? 6.246 -3.761 10.084 1.00 92.19 88 ALA A O 1
ATOM 708 N N . LEU A 1 89 ? 7.382 -2.796 8.415 1.00 91.19 89 LEU A N 1
ATOM 709 C CA . LEU A 1 89 ? 7.930 -1.717 9.243 1.00 91.19 89 LEU A CA 1
ATOM 710 C C . LEU A 1 89 ? 6.831 -0.847 9.863 1.00 91.19 89 LEU A C 1
ATOM 712 O O . LEU A 1 89 ? 6.890 -0.539 11.052 1.00 91.19 89 LEU A O 1
ATOM 716 N N . ILE A 1 90 ? 5.813 -0.484 9.077 1.00 90.31 90 ILE A N 1
ATOM 717 C CA . ILE A 1 90 ? 4.667 0.284 9.577 1.00 90.31 90 ILE A CA 1
ATOM 718 C C . ILE A 1 90 ? 3.894 -0.530 10.619 1.00 90.31 90 ILE A C 1
ATOM 720 O O . ILE A 1 90 ? 3.596 -0.013 11.691 1.00 90.31 90 ILE A O 1
ATOM 724 N N . GLU A 1 91 ? 3.606 -1.802 10.348 1.00 92.31 91 GLU A N 1
ATOM 725 C CA . GLU A 1 91 ? 2.901 -2.681 11.292 1.00 92.31 91 GLU A CA 1
ATOM 726 C C . GLU A 1 91 ? 3.670 -2.849 12.609 1.00 92.31 91 GLU A C 1
ATOM 728 O O . GLU A 1 91 ? 3.069 -2.753 13.677 1.00 92.31 91 GLU A O 1
ATOM 733 N N . ILE A 1 92 ? 4.997 -2.994 12.549 1.00 93.69 92 ILE A N 1
ATOM 734 C CA . ILE A 1 92 ? 5.865 -3.046 13.733 1.00 93.69 92 ILE A CA 1
ATOM 735 C C . ILE A 1 92 ? 5.805 -1.729 14.514 1.00 93.69 92 ILE A C 1
ATOM 737 O O . ILE A 1 92 ? 5.655 -1.770 15.733 1.00 93.69 92 ILE A O 1
ATOM 741 N N . SER A 1 93 ? 5.895 -0.569 13.849 1.00 91.31 93 SER A N 1
ATOM 742 C CA . SER A 1 93 ? 5.769 0.727 14.538 1.00 91.31 93 SER A CA 1
ATOM 743 C C . SER A 1 93 ? 4.406 0.885 15.214 1.00 91.31 93 SER A C 1
ATOM 745 O O . SER A 1 93 ? 4.337 1.235 16.384 1.00 91.31 93 SER A O 1
ATOM 747 N N . LEU A 1 94 ? 3.322 0.507 14.529 1.00 91.81 94 LEU A N 1
ATOM 748 C CA . LEU A 1 94 ? 1.972 0.572 15.083 1.00 91.81 94 LEU A CA 1
ATOM 749 C C . LEU A 1 94 ? 1.793 -0.357 16.282 1.00 91.81 94 LEU A C 1
ATOM 751 O O . LEU A 1 94 ? 1.119 0.032 17.227 1.00 91.81 94 LEU A O 1
ATOM 755 N N . ALA A 1 95 ? 2.372 -1.562 16.242 1.00 91.06 95 ALA A N 1
ATOM 756 C CA . ALA A 1 95 ? 2.319 -2.530 17.335 1.00 91.06 95 ALA A CA 1
ATOM 757 C C . ALA A 1 95 ? 3.117 -2.062 18.564 1.00 91.06 95 ALA A C 1
ATOM 759 O O . ALA A 1 95 ? 2.660 -2.230 19.694 1.00 91.06 95 ALA A O 1
ATOM 760 N N . ARG A 1 96 ? 4.288 -1.449 18.347 1.00 93.81 96 ARG A N 1
ATOM 761 C CA . ARG A 1 96 ? 5.112 -0.865 19.417 1.00 93.81 96 ARG A CA 1
ATOM 762 C C . ARG A 1 96 ? 4.406 0.310 20.087 1.00 93.81 96 ARG A C 1
ATOM 764 O O . ARG A 1 96 ? 4.332 0.361 21.310 1.00 93.81 96 ARG A O 1
ATOM 771 N N . ASP A 1 97 ? 3.802 1.178 19.285 1.00 91.31 97 ASP A N 1
ATOM 772 C CA . ASP A 1 97 ? 3.186 2.417 19.758 1.00 91.31 97 ASP A CA 1
ATOM 773 C C . ASP A 1 97 ? 1.727 2.219 20.210 1.00 91.31 97 ASP A C 1
ATOM 775 O O . ASP A 1 97 ? 1.015 3.198 20.430 1.00 91.31 97 ASP A O 1
ATOM 779 N N . VAL A 1 98 ? 1.234 0.977 20.366 1.00 92.94 98 VAL A N 1
ATOM 780 C CA . VAL A 1 98 ? -0.161 0.723 20.787 1.00 92.94 98 VAL A CA 1
ATOM 781 C C . VAL A 1 98 ? -0.455 1.378 22.127 1.00 92.94 98 VAL A C 1
ATOM 783 O O . VAL A 1 98 ? -1.544 1.915 22.305 1.00 92.94 98 VAL A O 1
ATOM 786 N N . LYS A 1 99 ? 0.484 1.343 23.077 1.00 91.69 99 LYS A N 1
ATOM 787 C CA . LYS A 1 99 ? 0.261 1.899 24.417 1.00 91.69 99 LYS A CA 1
ATOM 788 C C . LYS A 1 99 ? 0.026 3.412 24.364 1.00 91.69 99 LYS A C 1
ATOM 790 O O . LYS A 1 99 ? -0.922 3.888 24.989 1.00 91.69 99 LYS A O 1
ATOM 795 N N . ASP A 1 100 ? 0.819 4.109 23.556 1.00 92.81 100 ASP A N 1
ATOM 796 C CA . ASP A 1 100 ? 0.847 5.572 23.479 1.00 92.81 100 ASP A CA 1
ATOM 797 C C . ASP A 1 100 ? -0.137 6.126 22.434 1.00 92.81 100 ASP A C 1
ATOM 799 O O . ASP A 1 100 ? -0.685 7.215 22.587 1.00 92.81 100 ASP A O 1
ATOM 803 N N . ASN A 1 101 ? -0.422 5.361 21.376 1.00 90.81 101 ASN A N 1
ATOM 804 C CA . ASN A 1 101 ? -1.226 5.783 20.232 1.00 90.81 101 ASN A CA 1
ATOM 805 C C . ASN A 1 101 ? -2.206 4.694 19.760 1.00 90.81 101 ASN A C 1
ATOM 807 O O . ASN A 1 101 ? -2.255 4.313 18.589 1.00 90.81 101 ASN A O 1
ATOM 811 N N . LYS A 1 102 ? -3.077 4.242 20.668 1.00 93.06 102 LYS A N 1
ATOM 812 C CA . LYS A 1 102 ? -4.143 3.255 20.388 1.00 93.06 102 LYS A CA 1
ATOM 813 C C . LYS A 1 102 ? -4.977 3.601 19.145 1.00 93.06 102 LYS A C 1
ATOM 815 O O . LYS A 1 102 ? -5.362 2.717 18.379 1.00 93.06 102 LYS A O 1
ATOM 820 N N . LYS A 1 103 ? -5.257 4.893 18.918 1.00 91.88 103 LYS A N 1
ATOM 821 C CA . LYS A 1 103 ? -6.103 5.369 17.809 1.00 91.88 103 LYS A CA 1
ATOM 822 C C . LYS A 1 103 ? -5.507 5.041 16.438 1.00 91.88 103 LYS A C 1
ATOM 824 O O . LYS A 1 103 ? -6.259 4.685 15.532 1.00 91.88 103 LYS A O 1
ATOM 829 N N . SER A 1 104 ? -4.189 5.164 16.261 1.00 90.75 104 SER A N 1
ATOM 830 C CA . SER A 1 104 ? -3.543 4.881 14.973 1.00 90.75 104 SER A CA 1
ATOM 831 C C . SER A 1 104 ? -3.582 3.389 14.633 1.00 90.75 104 SER A C 1
ATOM 833 O O . SER A 1 104 ? -3.895 3.041 13.493 1.00 90.75 104 SER A O 1
ATOM 835 N N . PHE A 1 105 ? -3.371 2.524 15.629 1.00 93.12 105 PHE A N 1
ATOM 836 C CA . PHE A 1 105 ? -3.456 1.073 15.493 1.00 93.12 105 PHE A CA 1
ATOM 837 C C . PHE A 1 105 ? -4.865 0.621 15.088 1.00 93.12 105 PHE A C 1
ATOM 839 O O . PHE A 1 105 ? -5.039 -0.023 14.053 1.00 93.12 105 PHE A O 1
ATOM 846 N N . TYR A 1 106 ? -5.898 1.019 15.840 1.00 91.94 106 TYR A N 1
ATOM 847 C CA . TYR A 1 106 ? -7.276 0.628 15.519 1.00 91.94 106 TYR A CA 1
ATOM 848 C C . TYR A 1 106 ? -7.775 1.230 14.202 1.00 91.94 106 TYR A C 1
ATOM 850 O O . TYR A 1 106 ? -8.538 0.576 13.489 1.00 91.94 106 TYR A O 1
ATOM 858 N N . ARG A 1 107 ? -7.315 2.433 13.829 1.00 92.81 107 ARG A N 1
ATOM 859 C CA . ARG A 1 107 ? -7.573 3.000 12.497 1.00 92.81 107 ARG A CA 1
ATOM 860 C C . ARG A 1 107 ? -6.977 2.118 11.400 1.00 92.81 107 ARG A C 1
ATOM 862 O O . ARG A 1 107 ? -7.702 1.754 10.484 1.00 92.81 107 ARG A O 1
ATOM 869 N N . TYR A 1 108 ? -5.712 1.713 11.527 1.00 91.19 108 TYR A N 1
ATOM 870 C CA . TYR A 1 108 ? -5.077 0.799 10.573 1.00 91.19 108 TYR A CA 1
ATOM 871 C C . TYR A 1 108 ? -5.843 -0.526 10.451 1.00 91.19 108 TYR A C 1
ATOM 873 O O . TYR A 1 108 ? -6.141 -0.962 9.341 1.00 91.19 108 TYR A O 1
ATOM 881 N N . VAL A 1 109 ? -6.226 -1.140 11.577 1.00 91.00 109 VAL A N 1
ATOM 882 C CA . VAL A 1 109 ? -7.020 -2.381 11.591 1.00 91.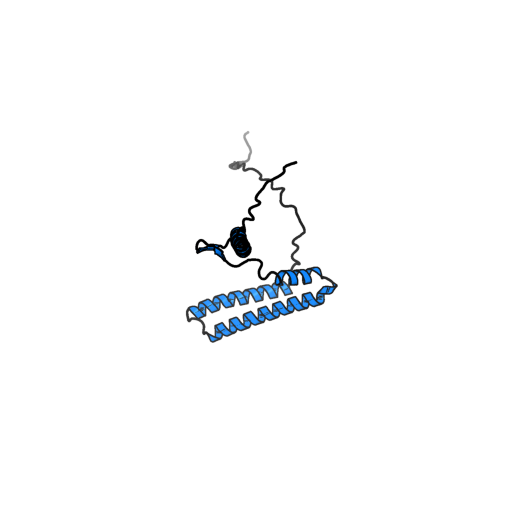00 109 VAL A CA 1
ATOM 883 C C . VAL A 1 109 ? -8.370 -2.188 10.898 1.00 91.00 109 VAL A C 1
ATOM 885 O O . VAL A 1 109 ? -8.753 -3.017 10.073 1.00 91.00 109 VAL A O 1
ATOM 888 N N . ARG A 1 110 ? -9.085 -1.092 11.186 1.00 89.44 110 ARG A N 1
ATOM 889 C CA . ARG A 1 110 ? -10.354 -0.760 10.524 1.00 89.44 110 ARG A CA 1
ATOM 890 C C . ARG A 1 110 ? -10.167 -0.603 9.017 1.00 89.44 110 ARG A C 1
ATOM 892 O O . ARG A 1 110 ? -10.901 -1.229 8.262 1.00 89.44 110 ARG A O 1
ATOM 899 N N . ASP A 1 111 ? -9.168 0.161 8.587 1.00 87.56 111 ASP A N 1
ATOM 900 C CA . ASP A 1 111 ? -8.881 0.397 7.169 1.00 87.56 111 ASP A CA 1
ATOM 901 C C . ASP A 1 111 ? -8.542 -0.909 6.433 1.00 87.56 111 ASP A C 1
ATOM 903 O O . ASP A 1 111 ? -8.957 -1.100 5.293 1.00 87.56 111 ASP A O 1
ATOM 907 N N . LYS A 1 112 ? -7.838 -1.848 7.085 1.00 84.75 112 LYS A N 1
ATOM 908 C CA . LYS A 1 112 ? -7.562 -3.183 6.524 1.00 84.75 112 LYS A CA 1
ATOM 909 C C . LYS A 1 112 ? -8.777 -4.106 6.501 1.00 84.75 112 LYS A C 1
ATOM 911 O O . LYS A 1 112 ? -8.860 -4.960 5.623 1.00 84.75 112 LYS A O 1
ATOM 916 N N . ARG A 1 113 ? -9.722 -3.942 7.428 1.00 84.12 113 ARG A N 1
ATOM 917 C CA . ARG A 1 113 ? -10.977 -4.708 7.446 1.00 84.12 113 ARG A CA 1
ATOM 918 C C . ARG A 1 113 ? -11.960 -4.275 6.356 1.00 84.12 113 ARG A C 1
ATOM 920 O O . ARG A 1 113 ? -12.770 -5.103 5.954 1.00 84.12 113 ARG A O 1
ATOM 927 N N . ARG A 1 114 ? -11.878 -3.042 5.832 1.00 71.94 114 ARG A N 1
ATOM 928 C CA . ARG A 1 114 ? -12.758 -2.526 4.756 1.00 71.94 114 ARG A CA 1
ATOM 929 C C . ARG A 1 114 ? -12.464 -3.144 3.381 1.00 71.94 114 ARG A C 1
ATOM 931 O O . ARG A 1 114 ? -12.157 -2.432 2.431 1.00 71.94 114 ARG A O 1
ATOM 938 N N . THR A 1 115 ? -12.524 -4.470 3.262 1.00 61.88 115 THR A N 1
ATOM 939 C CA . THR A 1 115 ? -12.166 -5.145 2.006 1.00 61.88 115 THR A CA 1
ATOM 940 C C . THR A 1 115 ? -13.342 -5.329 1.046 1.00 61.88 115 THR A C 1
ATOM 942 O O . THR A 1 115 ? -13.084 -5.354 -0.150 1.00 61.88 115 THR A O 1
ATOM 945 N N . ARG A 1 116 ? -14.611 -5.395 1.469 1.00 64.69 116 ARG A N 1
ATOM 946 C CA . ARG A 1 116 ? -15.762 -5.490 0.543 1.00 64.69 116 ARG A CA 1
ATOM 947 C C . ARG A 1 116 ? -17.032 -4.989 1.226 1.00 64.69 116 ARG A C 1
ATOM 949 O O . ARG A 1 116 ? -17.566 -5.693 2.070 1.00 64.69 116 ARG A O 1
ATOM 956 N N . GLU A 1 117 ? -17.486 -3.783 0.891 1.00 61.81 117 GLU A N 1
ATOM 957 C CA . GLU A 1 117 ? -18.824 -3.305 1.293 1.00 61.81 117 GLU A CA 1
ATOM 958 C C . GLU A 1 117 ? -19.834 -3.403 0.134 1.00 61.81 117 GLU A C 1
ATOM 960 O O . GLU A 1 117 ? -21.014 -3.173 0.356 1.00 61.81 117 GLU A O 1
ATOM 965 N N . ASN A 1 118 ? -19.415 -3.788 -1.081 1.00 73.25 118 ASN A N 1
ATOM 966 C CA . ASN A 1 118 ? -20.329 -3.898 -2.213 1.00 73.25 118 ASN A CA 1
ATOM 967 C C . ASN A 1 118 ? -20.684 -5.351 -2.545 1.00 73.25 118 ASN A C 1
ATOM 969 O O . ASN A 1 118 ? -19.823 -6.212 -2.744 1.00 73.25 118 ASN A O 1
ATOM 973 N N . VAL A 1 119 ? -21.987 -5.596 -2.656 1.00 79.75 119 VAL A N 1
ATOM 974 C CA . VAL A 1 119 ? -22.502 -6.726 -3.425 1.00 79.75 119 VAL A CA 1
ATOM 975 C C . VAL A 1 119 ? -22.029 -6.520 -4.865 1.00 79.75 119 VAL A C 1
ATOM 977 O O . VAL A 1 119 ? -22.112 -5.406 -5.404 1.00 79.75 119 VAL A O 1
ATOM 980 N N . GLY A 1 120 ? -21.452 -7.566 -5.462 1.00 86.12 120 GLY A N 1
ATOM 981 C CA . GLY A 1 120 ? -21.040 -7.535 -6.864 1.00 86.12 120 GLY A CA 1
ATOM 982 C C . GLY A 1 120 ? -22.229 -7.234 -7.785 1.00 86.12 120 GLY A C 1
ATOM 983 O O . GLY A 1 120 ? -23.369 -7.204 -7.324 1.00 86.12 120 GLY A O 1
ATOM 984 N N . PRO A 1 121 ? -21.992 -6.986 -9.079 1.00 89.38 121 PRO A N 1
ATOM 985 C CA . PRO A 1 121 ? -23.088 -6.872 -10.030 1.00 89.38 121 PRO A CA 1
ATOM 986 C C . PRO A 1 121 ? -24.006 -8.101 -9.953 1.00 89.38 121 PRO A C 1
ATOM 988 O O . PRO A 1 121 ? -23.508 -9.229 -9.899 1.00 89.38 121 PRO A O 1
ATOM 991 N N . LEU A 1 122 ? -25.316 -7.874 -9.903 1.00 91.56 122 LEU A N 1
ATOM 992 C CA . LEU A 1 122 ? -26.339 -8.922 -9.866 1.00 91.56 122 LEU A CA 1
ATOM 993 C C . LEU A 1 122 ? -27.089 -8.954 -11.195 1.00 91.56 122 LEU A C 1
ATOM 995 O O . LEU A 1 122 ? -27.099 -7.963 -11.913 1.00 91.56 122 LEU A O 1
ATOM 999 N N . TRP A 1 123 ? -27.724 -10.076 -11.512 1.00 89.62 123 TRP A N 1
ATOM 1000 C CA . TRP A 1 123 ? -28.677 -10.147 -12.618 1.00 89.62 123 TRP A CA 1
ATOM 1001 C C . TRP A 1 123 ? -30.081 -9.992 -12.051 1.00 89.62 123 TRP A C 1
ATOM 1003 O O . TRP A 1 123 ? -30.404 -10.647 -11.059 1.00 89.62 123 TRP A O 1
ATOM 1013 N N . ASN A 1 124 ? -30.886 -9.117 -12.647 1.00 89.25 124 ASN A N 1
ATOM 1014 C CA . ASN A 1 124 ? -32.310 -9.049 -12.331 1.00 89.25 124 ASN A CA 1
ATOM 1015 C C . ASN A 1 124 ? -33.089 -10.125 -13.111 1.00 89.25 124 ASN A C 1
ATOM 1017 O O . ASN A 1 124 ? -32.541 -10.842 -13.951 1.00 89.25 124 ASN A O 1
ATOM 1021 N N . GLU A 1 125 ? -34.388 -10.216 -12.844 1.00 84.62 125 GLU A N 1
ATOM 1022 C CA . GLU A 1 125 ? -35.291 -11.141 -13.538 1.00 84.62 125 GLU A CA 1
ATOM 1023 C C . GLU A 1 125 ? -35.436 -10.817 -15.036 1.00 84.62 125 GLU A C 1
ATOM 1025 O O . GLU A 1 125 ? -35.636 -11.718 -15.848 1.00 84.62 125 GLU A O 1
ATOM 1030 N N . THR A 1 126 ? -35.262 -9.546 -15.413 1.00 86.75 126 THR A N 1
ATOM 1031 C CA . THR A 1 126 ? -35.266 -9.060 -16.804 1.00 86.75 126 THR A CA 1
ATOM 1032 C C . THR A 1 126 ? -34.009 -9.473 -17.585 1.00 86.75 126 THR A C 1
ATOM 1034 O O . THR A 1 126 ? -33.979 -9.366 -18.810 1.00 86.75 126 THR A O 1
ATOM 1037 N N . GLY A 1 127 ? -32.978 -9.990 -16.907 1.00 87.56 127 GLY A N 1
ATOM 1038 C CA . GLY A 1 127 ? -31.704 -10.365 -17.516 1.00 87.56 127 GLY A CA 1
ATOM 1039 C C . GLY A 1 127 ? -30.732 -9.200 -17.721 1.00 87.56 127 GLY A C 1
ATOM 1040 O O . GLY A 1 127 ? -29.789 -9.342 -18.492 1.00 87.56 127 GLY A O 1
ATOM 1041 N N . ASP A 1 128 ? -30.915 -8.076 -17.029 1.00 92.12 128 ASP A N 1
ATOM 1042 C CA . ASP A 1 128 ? -29.998 -6.936 -17.013 1.00 92.12 128 ASP A CA 1
ATOM 1043 C C . ASP A 1 128 ? -28.999 -7.018 -15.851 1.00 92.12 128 ASP A C 1
ATOM 1045 O O . ASP A 1 128 ? -29.297 -7.516 -14.758 1.00 92.12 128 ASP A O 1
ATOM 1049 N N . LEU A 1 129 ? -27.798 -6.477 -16.079 1.00 92.94 129 LEU A N 1
ATOM 1050 C CA . LEU A 1 129 ? -26.742 -6.417 -15.074 1.00 92.94 129 LEU A CA 1
ATOM 1051 C C . LEU A 1 129 ? -26.913 -5.194 -14.164 1.00 92.94 129 LEU A C 1
ATOM 1053 O O . LEU A 1 129 ? -26.599 -4.060 -14.530 1.00 92.94 129 LEU A O 1
ATOM 1057 N N . VAL A 1 130 ? -27.320 -5.450 -12.932 1.00 90.50 130 VAL A N 1
ATOM 1058 C CA . VAL A 1 130 ? -27.555 -4.456 -11.894 1.00 90.50 130 VAL A CA 1
ATOM 1059 C C . VAL A 1 130 ? -26.257 -4.113 -11.172 1.00 90.50 130 VAL A C 1
ATOM 1061 O O . VAL A 1 130 ? -25.628 -4.955 -10.524 1.00 90.50 130 VAL A O 1
ATOM 1064 N N . THR A 1 131 ? -25.853 -2.844 -11.244 1.00 90.25 131 THR A N 1
ATOM 1065 C CA . THR A 1 131 ? -24.626 -2.340 -10.598 1.00 90.25 131 THR A CA 1
ATOM 1066 C C . THR A 1 131 ? -24.893 -1.333 -9.482 1.00 9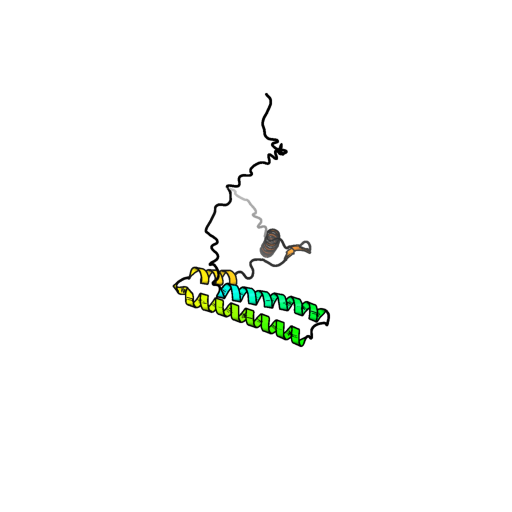0.25 131 THR A C 1
ATOM 1068 O O . THR A 1 131 ? -24.033 -1.190 -8.605 1.00 90.25 131 THR A O 1
ATOM 1071 N N . GLN A 1 132 ? -26.077 -0.708 -9.459 1.00 90.50 132 GLN A N 1
ATOM 1072 C CA . GLN A 1 132 ? -26.500 0.244 -8.434 1.00 90.50 132 GLN A CA 1
ATOM 1073 C C . GLN A 1 132 ? -26.996 -0.478 -7.175 1.00 90.50 132 GLN A C 1
ATOM 1075 O O . GLN A 1 132 ? -27.727 -1.458 -7.249 1.00 90.50 132 GLN A O 1
ATOM 1080 N N . ASP A 1 133 ? -26.602 0.002 -5.994 1.00 89.94 133 ASP A N 1
ATOM 1081 C CA . ASP A 1 133 ? -26.859 -0.718 -4.737 1.00 89.94 133 ASP A CA 1
ATOM 1082 C C . ASP A 1 133 ? -28.342 -0.755 -4.330 1.00 89.94 133 ASP A C 1
ATOM 1084 O O . ASP A 1 133 ? -28.764 -1.706 -3.678 1.00 89.94 133 ASP A O 1
ATOM 1088 N N . MET A 1 134 ? -29.132 0.241 -4.741 1.00 90.44 134 MET A N 1
ATOM 1089 C CA . MET A 1 134 ? -30.579 0.284 -4.495 1.00 90.44 134 MET A CA 1
ATOM 1090 C C . MET A 1 134 ? -31.308 -0.818 -5.272 1.00 90.44 134 MET A C 1
ATOM 1092 O O . MET A 1 134 ? -32.000 -1.634 -4.678 1.00 90.44 134 MET A O 1
ATOM 1096 N N . GLU A 1 135 ? -31.046 -0.913 -6.573 1.00 89.38 135 GLU A N 1
ATOM 1097 C CA . GLU A 1 135 ? -31.604 -1.951 -7.446 1.00 89.38 135 GLU A CA 1
ATOM 1098 C C . GLU A 1 135 ? -31.166 -3.360 -7.001 1.00 89.38 135 GLU A C 1
ATOM 1100 O O . GLU A 1 135 ? -31.953 -4.302 -7.019 1.00 89.38 135 GLU A O 1
ATOM 1105 N N . LYS A 1 136 ? -29.920 -3.529 -6.525 1.00 91.69 136 LYS A N 1
ATOM 1106 C CA . LYS A 1 136 ? -29.476 -4.816 -5.951 1.00 91.69 136 LYS A CA 1
ATOM 1107 C C . LYS A 1 136 ? -30.294 -5.212 -4.724 1.00 91.69 136 LYS A C 1
ATOM 1109 O O . LYS A 1 136 ? -30.523 -6.401 -4.517 1.00 91.69 136 LYS A O 1
ATOM 1114 N N . ALA A 1 137 ? -30.672 -4.246 -3.887 1.00 91.88 137 ALA A N 1
ATOM 1115 C CA . ALA A 1 137 ? -31.472 -4.510 -2.697 1.00 91.88 137 ALA A CA 1
ATOM 1116 C C . ALA A 1 137 ? -32.891 -4.955 -3.069 1.00 91.88 137 ALA A C 1
ATOM 1118 O O . ALA A 1 137 ? -33.405 -5.877 -2.442 1.00 91.88 137 ALA A O 1
ATOM 1119 N N . GLU A 1 138 ? -33.477 -4.360 -4.110 1.00 92.88 138 GLU A N 1
ATOM 1120 C CA . GLU A 1 138 ? -34.781 -4.758 -4.657 1.00 92.88 138 GLU A CA 1
ATOM 1121 C C . GLU A 1 138 ? -34.739 -6.190 -5.203 1.00 92.88 138 GLU A C 1
ATOM 1123 O O . GLU A 1 138 ? -35.482 -7.038 -4.719 1.00 92.88 138 GLU A O 1
ATOM 1128 N N . VAL A 1 139 ? -33.775 -6.511 -6.078 1.00 93.31 139 VAL A N 1
ATOM 1129 C CA . VAL A 1 139 ? -33.607 -7.871 -6.633 1.00 93.31 139 VAL A CA 1
ATOM 1130 C C . VAL A 1 139 ? -33.468 -8.928 -5.530 1.00 93.31 139 VAL A C 1
ATOM 1132 O O . VAL A 1 139 ? -34.043 -10.014 -5.610 1.00 93.31 139 VAL A O 1
ATOM 1135 N N . LEU A 1 140 ? -32.703 -8.627 -4.477 1.00 92.00 140 LEU A N 1
ATOM 1136 C CA . LEU A 1 140 ? -32.560 -9.536 -3.339 1.00 92.00 140 LEU A CA 1
ATOM 1137 C C . LEU A 1 140 ? -33.863 -9.664 -2.543 1.00 92.00 140 LEU A C 1
ATOM 1139 O O . LEU A 1 140 ? -34.212 -10.769 -2.131 1.00 92.00 140 LEU A O 1
ATOM 1143 N N . ASN A 1 141 ? -34.569 -8.558 -2.314 1.00 92.62 141 ASN A N 1
ATOM 1144 C CA . ASN A 1 141 ? -35.835 -8.546 -1.589 1.00 92.62 141 ASN A CA 1
ATOM 1145 C C . ASN A 1 141 ? -36.915 -9.366 -2.312 1.00 92.62 141 ASN A C 1
ATOM 1147 O O . ASN A 1 141 ? -37.593 -10.170 -1.671 1.00 92.62 141 ASN A O 1
ATOM 1151 N N . ASP A 1 142 ? -37.012 -9.231 -3.633 1.00 91.44 142 ASP A N 1
ATOM 1152 C CA . ASP A 1 142 ? -37.961 -9.978 -4.465 1.00 91.44 142 ASP A CA 1
ATOM 1153 C C . ASP A 1 142 ? -37.656 -11.482 -4.441 1.00 91.44 142 ASP A C 1
ATOM 1155 O O . ASP A 1 142 ? -38.551 -12.307 -4.225 1.00 91.44 142 ASP A O 1
ATOM 1159 N N . PHE A 1 143 ? -36.371 -11.848 -4.529 1.00 89.56 143 PHE A N 1
ATOM 1160 C CA . PHE A 1 143 ? -35.934 -13.235 -4.369 1.00 89.56 143 PHE A CA 1
ATOM 1161 C C . PHE A 1 143 ? -36.329 -13.806 -2.999 1.00 89.56 143 PHE A C 1
ATOM 1163 O O . PHE A 1 143 ? -36.867 -14.913 -2.917 1.00 89.56 143 PHE A O 1
ATOM 1170 N N . PHE A 1 144 ? -36.103 -13.057 -1.913 1.00 90.19 144 PHE A N 1
ATOM 1171 C CA . PHE A 1 144 ? -36.503 -13.492 -0.575 1.00 90.19 144 PHE A CA 1
ATOM 1172 C C . PHE A 1 144 ? -38.023 -13.665 -0.462 1.00 90.19 144 PHE A C 1
ATOM 1174 O O . PHE A 1 144 ? -38.470 -14.695 0.039 1.00 90.19 144 PHE A O 1
ATOM 1181 N N . ALA A 1 145 ? -38.823 -12.717 -0.956 1.00 90.25 145 ALA A N 1
ATOM 1182 C CA . ALA A 1 145 ? -40.284 -12.809 -0.929 1.00 90.25 145 ALA A CA 1
ATOM 1183 C C . ALA A 1 145 ? -40.809 -14.040 -1.694 1.00 90.25 145 ALA A C 1
ATOM 1185 O O . ALA A 1 145 ? -41.688 -14.755 -1.201 1.00 90.25 145 ALA A O 1
ATOM 1186 N N . SER A 1 146 ? -40.217 -14.342 -2.852 1.00 86.94 146 SER A N 1
ATOM 1187 C CA . SER A 1 146 ? -40.565 -15.512 -3.667 1.00 86.94 146 SER A CA 1
ATOM 1188 C C . SER A 1 146 ? -40.389 -16.832 -2.900 1.00 86.94 146 SER A C 1
ATOM 1190 O O . SER A 1 146 ? -41.290 -17.674 -2.891 1.00 86.94 146 SER A O 1
ATOM 1192 N N . VAL A 1 147 ? -39.288 -16.986 -2.151 1.00 84.75 147 VAL A N 1
ATOM 1193 C CA . VAL A 1 147 ? -39.007 -18.200 -1.355 1.00 84.75 147 VAL A CA 1
ATOM 1194 C C . VAL A 1 147 ? -40.020 -18.411 -0.221 1.00 84.75 147 VAL A C 1
ATOM 1196 O O . VAL A 1 147 ? -40.321 -19.553 0.130 1.00 84.75 147 VAL A O 1
ATOM 1199 N N . PHE A 1 148 ? -40.576 -17.336 0.345 1.00 81.31 148 PHE A N 1
ATOM 1200 C CA . PHE A 1 148 ? -41.525 -17.410 1.463 1.00 81.31 148 PHE A CA 1
ATOM 1201 C C . PHE A 1 148 ? -42.999 -17.463 1.043 1.00 81.31 148 PHE A C 1
ATOM 1203 O O . PHE A 1 148 ? -43.877 -17.535 1.907 1.00 81.31 148 PHE A O 1
ATOM 1210 N N . THR A 1 149 ? -43.303 -17.497 -0.257 1.00 71.38 149 THR A N 1
ATOM 1211 C CA . THR A 1 149 ? -44.687 -17.617 -0.734 1.00 71.38 149 THR A CA 1
ATOM 1212 C C . THR A 1 149 ? -45.147 -19.080 -0.658 1.00 71.38 149 THR A C 1
ATOM 1214 O O . THR A 1 149 ? -45.153 -19.828 -1.636 1.00 71.38 149 THR A O 1
ATOM 1217 N N . GLY A 1 150 ? -45.502 -19.521 0.551 1.00 61.84 150 GLY A N 1
ATOM 1218 C CA . GLY A 1 150 ? -46.098 -20.831 0.806 1.00 61.84 150 GLY A CA 1
ATOM 1219 C C . GLY A 1 150 ? -47.508 -20.922 0.221 1.00 61.84 150 GLY A C 1
ATOM 1220 O O . GLY A 1 150 ? -48.345 -20.049 0.443 1.00 61.84 150 GLY A O 1
ATOM 1221 N N . LYS A 1 151 ? -47.788 -21.992 -0.529 1.00 60.53 151 LYS A N 1
ATOM 1222 C CA . LYS A 1 151 ? -49.119 -22.286 -1.078 1.00 60.53 151 LYS A CA 1
ATOM 1223 C C . LYS A 1 151 ? -50.108 -22.533 0.066 1.00 60.53 151 LYS A C 1
ATOM 1225 O O . LYS A 1 151 ? -50.260 -23.663 0.521 1.00 60.53 151 LYS A O 1
ATOM 1230 N N . CYS A 1 152 ? -50.820 -21.501 0.502 1.00 54.31 152 CYS A N 1
ATOM 1231 C CA . CYS A 1 152 ? -52.049 -21.671 1.265 1.00 54.31 152 CYS A CA 1
ATOM 1232 C C . CYS A 1 152 ? -53.125 -22.193 0.304 1.00 54.31 152 CYS A C 1
ATOM 1234 O O . CYS A 1 152 ? -53.895 -21.412 -0.249 1.00 54.31 152 CYS A O 1
ATOM 1236 N N . SER A 1 153 ? -53.167 -23.505 0.041 1.00 59.16 153 SER A N 1
ATOM 1237 C CA . SER A 1 153 ? -54.336 -24.079 -0.627 1.00 59.16 153 SER A CA 1
ATOM 1238 C C . SER A 1 153 ? -55.510 -23.979 0.342 1.00 59.16 153 SER A C 1
ATOM 1240 O O . SER A 1 153 ? -55.530 -24.653 1.372 1.00 59.16 153 SER A O 1
ATOM 1242 N N . SER A 1 154 ? -56.456 -23.099 0.037 1.00 57.84 154 SER A N 1
ATOM 1243 C CA . SER A 1 154 ? -57.656 -22.862 0.828 1.00 57.84 154 SER A CA 1
ATOM 1244 C C . SER A 1 154 ? -58.495 -24.139 0.911 1.00 57.84 154 SER A C 1
ATOM 1246 O O . SER A 1 154 ? -59.279 -24.446 0.014 1.00 57.84 154 SER A O 1
ATOM 1248 N N . HIS A 1 155 ? -58.358 -24.903 1.995 1.00 55.75 155 HIS A N 1
ATOM 1249 C CA . HIS A 1 155 ? -59.409 -25.829 2.395 1.00 55.75 155 HIS A CA 1
ATOM 1250 C C . HIS A 1 155 ? -60.589 -24.989 2.883 1.00 55.75 155 HIS A C 1
ATOM 1252 O O . HIS A 1 155 ? -60.605 -24.482 3.999 1.00 55.75 155 HIS A O 1
ATOM 1258 N N . THR A 1 156 ? -61.542 -24.781 1.976 1.00 45.53 156 THR A N 1
ATOM 1259 C CA . THR A 1 156 ? -62.838 -24.165 2.257 1.00 45.53 156 THR A CA 1
ATOM 1260 C C . THR A 1 156 ? -63.607 -25.093 3.194 1.00 45.53 156 THR A C 1
ATOM 1262 O O . THR A 1 156 ? -64.159 -26.101 2.756 1.00 45.53 156 THR A O 1
ATOM 1265 N N . THR A 1 157 ? -63.636 -24.783 4.488 1.00 48.09 157 THR A N 1
ATOM 1266 C CA . THR A 1 157 ? -64.583 -25.379 5.433 1.00 48.09 157 THR A CA 1
ATOM 1267 C C . THR A 1 157 ? -65.941 -24.723 5.218 1.00 48.09 157 THR A C 1
ATOM 1269 O O . THR A 1 157 ? -66.155 -23.567 5.578 1.00 48.09 157 THR A O 1
ATOM 1272 N N . GLN A 1 158 ? -66.864 -25.453 4.592 1.00 54.03 158 GLN A N 1
ATOM 1273 C CA . GLN A 1 158 ? -68.255 -25.028 4.498 1.00 54.03 158 GLN A CA 1
ATOM 1274 C C . GLN A 1 158 ? -68.912 -25.175 5.873 1.00 54.03 158 GLN A C 1
ATOM 1276 O O . GLN A 1 158 ? -69.061 -26.283 6.383 1.00 54.03 158 GLN A O 1
ATOM 1281 N N . VAL A 1 159 ? -69.283 -24.047 6.476 1.00 47.53 159 VAL A N 1
ATOM 1282 C CA . VAL A 1 159 ? -70.162 -23.999 7.646 1.00 47.53 159 VAL A CA 1
ATOM 1283 C C . VAL A 1 159 ? -71.593 -23.970 7.120 1.00 47.53 159 VAL A C 1
ATOM 1285 O O . VAL A 1 159 ? -72.051 -22.954 6.607 1.00 47.53 159 VAL A O 1
ATOM 1288 N N . THR A 1 160 ? -72.294 -25.098 7.200 1.00 47.53 160 THR A N 1
ATOM 1289 C CA . THR A 1 160 ? -73.745 -25.140 6.995 1.00 47.53 160 THR A CA 1
ATOM 1290 C C . THR A 1 160 ? -74.436 -24.649 8.264 1.00 47.53 160 THR A C 1
ATOM 1292 O O . THR A 1 160 ? -74.404 -25.327 9.292 1.00 47.53 160 THR A O 1
ATOM 1295 N N . GLU A 1 161 ? -75.052 -23.470 8.193 1.00 51.19 161 GLU A N 1
ATOM 1296 C CA . GLU A 1 161 ? -75.986 -22.972 9.203 1.00 51.19 161 GLU A CA 1
ATOM 1297 C C . GLU A 1 161 ? -77.326 -23.724 9.164 1.00 51.19 161 GLU A C 1
ATOM 1299 O O . GLU A 1 161 ? -77.916 -23.930 8.104 1.00 51.19 161 GLU A O 1
ATOM 1304 N N . GLY A 1 162 ? -77.856 -23.997 10.361 1.00 49.31 162 GLY A N 1
ATOM 1305 C CA . GLY A 1 162 ? -79.258 -23.721 10.672 1.00 49.31 162 GLY A CA 1
ATOM 1306 C C . GLY A 1 162 ? -80.178 -24.918 10.906 1.00 49.31 162 GLY A C 1
ATOM 1307 O O . GLY A 1 162 ? -80.700 -25.491 9.955 1.00 49.31 162 GLY A O 1
ATOM 1308 N N . LYS A 1 163 ? -80.559 -25.149 12.173 1.00 49.81 163 LYS A N 1
ATOM 1309 C CA . LYS A 1 163 ? -81.980 -25.312 12.540 1.00 49.81 163 LYS A CA 1
ATOM 1310 C C . LYS A 1 163 ? -82.203 -25.163 14.050 1.00 49.81 163 LYS A C 1
ATOM 1312 O O . LYS A 1 163 ? -81.941 -26.083 14.812 1.00 49.81 163 LYS A O 1
ATOM 1317 N N . GLY A 1 164 ? -82.731 -24.013 14.466 1.00 49.72 164 GLY A N 1
ATOM 1318 C CA . GLY A 1 164 ? -83.502 -23.904 15.705 1.00 49.72 164 GLY A CA 1
ATOM 1319 C C . GLY A 1 164 ? -84.972 -24.212 15.421 1.00 49.72 164 GLY A C 1
ATOM 1320 O O . GLY A 1 164 ? -85.476 -23.791 14.375 1.00 49.72 164 GLY A O 1
ATOM 1321 N N . ARG A 1 165 ? -85.624 -24.948 16.327 1.00 47.75 165 ARG A N 1
ATOM 1322 C CA . ARG A 1 165 ? -87.067 -24.909 16.613 1.00 47.75 165 ARG A CA 1
ATOM 1323 C C . ARG A 1 165 ? -87.305 -25.331 18.064 1.00 47.75 165 ARG A C 1
ATOM 1325 O O . ARG A 1 165 ? -86.519 -26.110 18.600 1.00 47.75 165 ARG A O 1
ATOM 1332 N N . ASP A 1 166 ? -88.356 -24.724 18.598 1.00 49.66 166 ASP A N 1
ATOM 1333 C CA . ASP A 1 166 ? -88.862 -24.675 19.974 1.00 49.66 166 ASP A CA 1
ATOM 1334 C C . ASP A 1 166 ? -89.106 -26.029 20.658 1.00 49.66 166 ASP A C 1
ATOM 1336 O O . ASP A 1 166 ? -89.404 -27.017 19.944 1.00 49.66 166 ASP A O 1
#